Protein AF-A0A4R3Q0V9-F1 (afdb_monomer_lite)

Sequence (48 aa):
MNLDIAPKPARSAPEELVPSRYAVRIGEIDVLVVSDGVLPLPTVMLGH

Radius of gyration: 15.81 Å; chains: 1; bounding box: 50×20×30 Å

Secondary structure (DSSP, 8-state):
--GGGS---PPPPTT-SS-SEEEEEETTEEEEEE-----PPPSS-S--

Structure (mmCIF, N/CA/C/O backbone):
data_AF-A0A4R3Q0V9-F1
#
_entry.id   AF-A0A4R3Q0V9-F1
#
loop_
_atom_site.group_PDB
_atom_site.id
_atom_site.type_symbol
_atom_site.label_atom_id
_atom_site.label_alt_id
_atom_site.label_comp_id
_atom_site.label_asym_id
_atom_site.label_en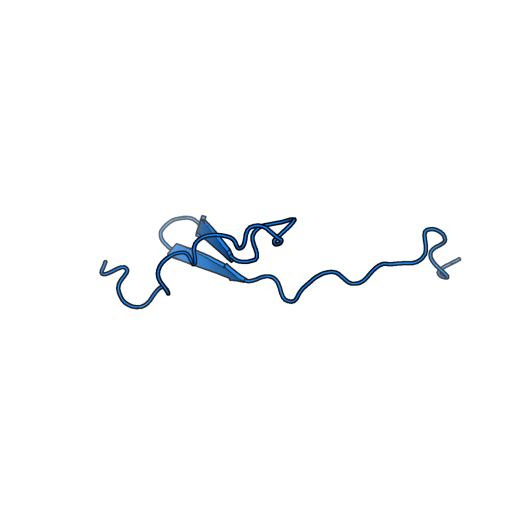tity_id
_atom_site.label_seq_id
_atom_site.pdbx_PDB_ins_code
_atom_site.Cartn_x
_atom_site.Cartn_y
_atom_site.Cartn_z
_atom_site.occupancy
_atom_site.B_iso_or_equiv
_atom_site.auth_seq_id
_atom_site.auth_comp_id
_atom_site.auth_asym_id
_atom_site.auth_atom_id
_atom_site.pdbx_PDB_model_num
ATOM 1 N N . MET A 1 1 ? -20.451 2.430 11.939 1.00 46.06 1 MET A N 1
ATOM 2 C CA . MET A 1 1 ? -19.626 3.310 11.086 1.00 46.06 1 MET A CA 1
ATOM 3 C C . MET A 1 1 ? -19.705 2.703 9.696 1.00 46.06 1 MET A C 1
ATOM 5 O O . MET A 1 1 ? -19.372 1.532 9.567 1.00 46.06 1 MET A O 1
ATOM 9 N N . ASN A 1 2 ? -20.323 3.389 8.733 1.00 43.84 2 ASN A N 1
ATOM 10 C CA . ASN A 1 2 ? -20.634 2.801 7.429 1.00 43.84 2 ASN A CA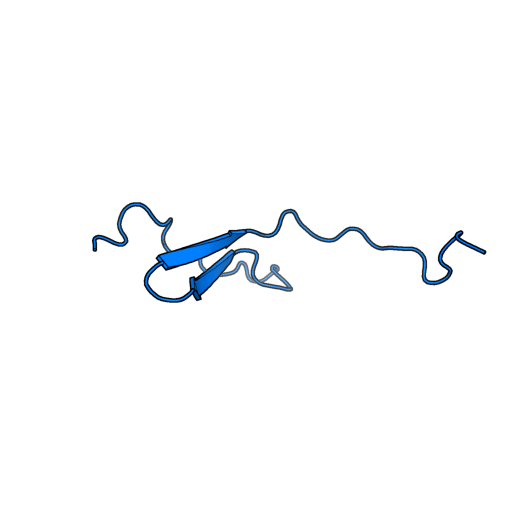 1
ATOM 11 C C . ASN A 1 2 ? -19.343 2.662 6.612 1.00 43.84 2 ASN A C 1
ATOM 13 O O . ASN A 1 2 ? -18.718 3.671 6.293 1.00 43.84 2 ASN A O 1
ATOM 17 N N . LEU A 1 3 ? -18.946 1.429 6.281 1.00 56.88 3 LEU A N 1
ATOM 18 C CA . LEU A 1 3 ? -17.801 1.145 5.402 1.00 56.88 3 LEU A CA 1
ATOM 19 C C . LEU A 1 3 ? -18.042 1.591 3.946 1.00 56.88 3 LEU A C 1
ATOM 21 O O . LEU A 1 3 ? -17.171 1.407 3.108 1.00 56.88 3 LEU A O 1
ATOM 25 N N . ASP A 1 4 ? -19.189 2.204 3.646 1.00 57.69 4 ASP A N 1
ATOM 26 C CA . ASP A 1 4 ? -19.595 2.625 2.301 1.00 57.69 4 ASP A CA 1
ATOM 27 C C . ASP A 1 4 ? -18.683 3.691 1.666 1.00 57.69 4 ASP A C 1
ATOM 29 O O . ASP A 1 4 ? -18.677 3.833 0.446 1.00 57.69 4 ASP A O 1
ATOM 33 N N . ILE A 1 5 ? -17.908 4.438 2.465 1.00 59.91 5 ILE A N 1
ATOM 34 C CA . ILE A 1 5 ? -16.907 5.395 1.953 1.00 59.91 5 ILE A CA 1
ATOM 35 C C . ILE A 1 5 ? -15.611 4.679 1.557 1.00 59.91 5 ILE A C 1
ATOM 37 O O . ILE A 1 5 ? -14.926 5.109 0.626 1.00 59.91 5 ILE A O 1
ATOM 41 N N . ALA A 1 6 ? -15.257 3.594 2.252 1.00 55.94 6 ALA A N 1
ATOM 42 C CA . ALA A 1 6 ? -14.065 2.837 1.918 1.00 55.94 6 ALA A CA 1
ATOM 43 C C . ALA A 1 6 ? -14.360 2.035 0.641 1.00 55.94 6 ALA A C 1
ATOM 45 O O . ALA A 1 6 ? -15.318 1.256 0.620 1.00 55.94 6 ALA A O 1
ATOM 46 N N . PRO A 1 7 ? -13.579 2.203 -0.443 1.00 62.41 7 PRO A N 1
ATOM 47 C CA . PRO A 1 7 ? -13.772 1.396 -1.636 1.00 62.41 7 PRO A CA 1
ATOM 48 C C . PRO A 1 7 ? -13.727 -0.076 -1.224 1.00 62.41 7 PRO A C 1
ATOM 50 O O . PRO A 1 7 ? -12.798 -0.493 -0.527 1.00 62.41 7 PRO A O 1
ATOM 53 N N . LYS A 1 8 ? -14.751 -0.849 -1.623 1.00 63.25 8 LYS A N 1
ATOM 54 C CA . LYS A 1 8 ? -14.788 -2.303 -1.396 1.00 63.25 8 LYS A CA 1
ATOM 55 C C . LYS A 1 8 ? -13.412 -2.865 -1.748 1.00 63.25 8 LYS A C 1
ATOM 57 O O . LYS A 1 8 ? -12.908 -2.474 -2.806 1.00 63.25 8 LYS A O 1
ATOM 62 N N . PRO A 1 9 ? -12.807 -3.729 -0.907 1.00 62.06 9 PRO A N 1
ATOM 63 C CA . PRO A 1 9 ? -11.487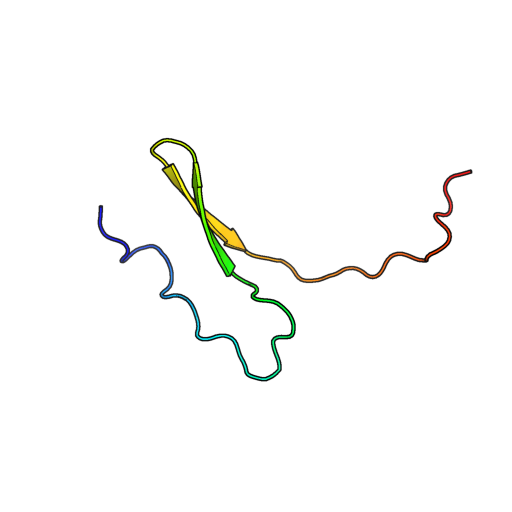 -4.271 -1.191 1.00 62.06 9 PRO A CA 1
ATOM 64 C C . PRO A 1 9 ? -11.530 -4.849 -2.600 1.00 62.06 9 PRO A C 1
ATOM 66 O O . PRO A 1 9 ? -12.272 -5.797 -2.873 1.00 62.06 9 PRO A O 1
ATOM 69 N N . ALA A 1 10 ? -10.834 -4.177 -3.520 1.00 64.88 10 ALA A N 1
ATOM 70 C CA . ALA A 1 10 ? -10.752 -4.628 -4.892 1.00 64.88 10 ALA A CA 1
ATOM 71 C C . ALA A 1 10 ? -10.123 -6.013 -4.809 1.00 64.88 10 ALA A C 1
ATOM 73 O O . ALA A 1 10 ? -9.083 -6.181 -4.171 1.00 64.88 10 ALA A O 1
ATOM 74 N N . ARG A 1 11 ? -10.816 -7.016 -5.349 1.00 67.75 11 ARG A N 1
ATOM 75 C CA . ARG A 1 11 ? -10.287 -8.374 -5.386 1.00 67.75 11 ARG A CA 1
ATOM 76 C C . ARG A 1 11 ? -8.931 -8.283 -6.082 1.00 67.75 11 ARG A C 1
ATOM 78 O O . ARG A 1 11 ? -8.884 -7.734 -7.182 1.00 67.75 11 ARG A O 1
ATOM 85 N N . SER A 1 12 ? -7.873 -8.747 -5.415 1.00 68.56 12 SER A N 1
ATOM 86 C CA . SER A 1 12 ? -6.525 -8.621 -5.957 1.00 68.56 12 SER A CA 1
ATOM 87 C C . SER A 1 12 ? -6.481 -9.239 -7.347 1.00 68.56 12 SER A C 1
ATOM 89 O O . SER A 1 12 ? -7.008 -10.342 -7.542 1.00 68.56 12 SER A O 1
ATOM 91 N N . ALA A 1 13 ? -5.947 -8.505 -8.322 1.00 74.56 13 ALA A N 1
ATOM 92 C CA . ALA A 1 13 ? -5.838 -9.038 -9.674 1.00 74.56 13 ALA A CA 1
ATOM 93 C C . ALA A 1 13 ? -4.912 -10.269 -9.644 1.00 74.56 13 ALA A C 1
ATOM 95 O O . ALA A 1 13 ? -3.977 -10.295 -8.848 1.00 74.56 13 ALA A O 1
ATOM 96 N N . PRO A 1 14 ? -5.125 -11.297 -10.478 1.00 71.25 14 PRO A N 1
ATOM 97 C CA . PRO A 1 14 ? -4.249 -12.473 -10.496 1.00 71.25 14 PRO A CA 1
ATOM 98 C C . PRO A 1 14 ? -2.765 -12.137 -10.733 1.00 71.25 14 PRO A C 1
ATOM 100 O O . PRO A 1 14 ? -1.892 -12.850 -10.250 1.00 71.25 14 PRO A O 1
ATOM 103 N N . GLU A 1 15 ? -2.486 -11.039 -11.442 1.00 73.00 15 GLU A N 1
ATOM 104 C CA . GLU A 1 15 ? -1.140 -10.494 -11.670 1.00 73.00 15 GLU A CA 1
ATOM 105 C C . GLU A 1 15 ? -0.645 -9.521 -10.577 1.00 73.00 15 GLU A C 1
ATOM 107 O O . GLU A 1 15 ? 0.499 -9.066 -10.618 1.00 73.00 15 GLU A O 1
ATOM 112 N N . GLU A 1 16 ? -1.469 -9.200 -9.579 1.00 71.56 16 GLU A N 1
ATOM 113 C CA . GLU A 1 16 ? -1.097 -8.345 -8.451 1.00 71.56 16 GLU A CA 1
ATOM 114 C C . GLU A 1 16 ? -0.230 -9.137 -7.466 1.00 71.56 16 GLU A C 1
ATOM 116 O O . GLU A 1 16 ? -0.714 -9.787 -6.542 1.00 71.56 16 GLU A O 1
ATOM 121 N N . LEU A 1 17 ? 1.085 -9.075 -7.683 1.00 66.75 17 LEU A N 1
ATOM 122 C CA . LEU A 1 17 ? 2.086 -9.780 -6.875 1.00 66.75 17 LEU A CA 1
ATOM 123 C C . LEU A 1 17 ? 2.029 -9.411 -5.381 1.00 66.75 17 LEU A C 1
ATOM 125 O O . LEU A 1 17 ? 2.437 -10.210 -4.539 1.00 66.75 17 LEU A O 1
ATOM 129 N N . VAL A 1 18 ? 1.539 -8.209 -5.054 1.00 69.38 18 VAL A N 1
ATOM 130 C CA . VAL A 1 18 ? 1.365 -7.697 -3.688 1.00 69.38 18 VAL A CA 1
ATOM 131 C C . VAL A 1 18 ? 0.111 -6.815 -3.646 1.00 69.38 18 VAL A C 1
ATOM 133 O O . VAL A 1 18 ? 0.003 -5.924 -4.489 1.00 69.38 18 VAL A O 1
ATOM 136 N N . PRO A 1 19 ? -0.810 -6.995 -2.676 1.00 75.62 19 PRO A N 1
ATOM 137 C CA . PRO A 1 19 ? -2.002 -6.161 -2.570 1.00 75.62 19 PRO A CA 1
ATOM 138 C C . PRO A 1 19 ? -1.659 -4.670 -2.487 1.00 75.62 19 PRO A C 1
ATOM 140 O O . PRO A 1 19 ? -0.822 -4.245 -1.694 1.00 75.62 19 PRO A O 1
ATOM 143 N N . SER A 1 20 ? -2.348 -3.863 -3.282 1.00 82.38 20 SER A N 1
ATOM 144 C CA . SER A 1 20 ? -2.201 -2.408 -3.337 1.00 82.38 20 SER A CA 1
ATOM 145 C C . SER A 1 20 ? -2.977 -1.687 -2.237 1.00 82.38 20 SER A C 1
ATOM 147 O O . SER A 1 20 ? -2.768 -0.492 -2.037 1.00 82.38 20 SER A O 1
ATOM 149 N N . ARG A 1 21 ? -3.884 -2.370 -1.522 1.00 85.12 21 ARG A N 1
ATOM 150 C CA . ARG A 1 21 ? -4.742 -1.759 -0.498 1.00 85.12 21 ARG A CA 1
ATOM 151 C C . ARG A 1 21 ? -4.854 -2.612 0.760 1.00 85.12 21 ARG A C 1
ATOM 153 O O . ARG A 1 21 ? -5.241 -3.775 0.678 1.00 85.12 21 ARG A O 1
ATOM 160 N N . TYR A 1 22 ? -4.606 -2.002 1.919 1.00 84.31 22 TYR A N 1
ATOM 161 C CA . TYR A 1 22 ? -4.677 -2.664 3.225 1.00 84.31 22 TYR A CA 1
ATOM 162 C C . TYR A 1 22 ? -5.590 -1.902 4.176 1.00 84.31 22 TYR A C 1
ATOM 164 O O . TYR A 1 22 ? -5.364 -0.725 4.453 1.00 84.31 22 TYR A O 1
ATOM 172 N N . ALA A 1 23 ? -6.601 -2.586 4.703 1.00 87.50 23 ALA A N 1
ATOM 173 C CA . ALA A 1 23 ? -7.400 -2.062 5.801 1.00 87.50 23 ALA A CA 1
ATOM 174 C C . ALA A 1 23 ? -6.656 -2.298 7.123 1.00 87.50 23 ALA A C 1
ATOM 176 O O . ALA A 1 23 ? -6.285 -3.430 7.435 1.00 87.50 23 ALA A O 1
ATOM 177 N N . VAL A 1 24 ? -6.431 -1.230 7.887 1.00 88.19 24 VAL A N 1
ATOM 178 C CA . VAL A 1 24 ? -5.703 -1.249 9.161 1.00 88.19 24 VAL A CA 1
ATOM 179 C C . VAL A 1 24 ? -6.465 -0.415 10.187 1.00 88.19 24 VAL A C 1
ATOM 181 O O . VAL A 1 24 ? -6.997 0.645 9.869 1.00 88.19 24 VAL A O 1
ATOM 184 N N . ARG A 1 25 ? -6.503 -0.877 11.438 1.00 93.19 25 ARG A N 1
ATOM 185 C CA . ARG A 1 25 ? -7.059 -0.122 12.565 1.00 93.19 25 ARG A CA 1
ATOM 186 C C . ARG A 1 25 ? -5.928 0.528 13.361 1.00 93.19 25 ARG A C 1
ATOM 188 O O . ARG A 1 25 ? -5.006 -0.170 13.775 1.00 93.19 25 ARG A O 1
ATOM 195 N N . ILE A 1 26 ? -6.019 1.835 13.613 1.00 94.06 26 ILE A N 1
ATOM 196 C CA . ILE A 1 26 ? -5.096 2.573 14.488 1.00 94.06 26 ILE A CA 1
ATOM 197 C C . ILE A 1 26 ? -5.899 3.200 15.627 1.00 94.06 26 ILE A C 1
ATOM 199 O O . ILE A 1 26 ? -6.591 4.198 15.432 1.00 94.06 26 ILE A O 1
ATOM 203 N N . GLY A 1 27 ? -5.827 2.601 16.820 1.00 95.38 27 GLY A N 1
ATOM 204 C CA . GLY A 1 27 ? -6.703 2.972 17.934 1.00 95.38 27 GLY A CA 1
ATOM 205 C C . GLY A 1 27 ? -8.170 2.858 17.515 1.00 95.38 27 GLY A C 1
ATOM 206 O O . GLY A 1 27 ? -8.607 1.794 17.086 1.00 95.38 27 GLY A O 1
ATOM 207 N N . GLU A 1 28 ? -8.892 3.977 17.553 1.00 95.12 28 GLU A N 1
ATOM 208 C CA . GLU A 1 28 ? -10.301 4.064 17.140 1.00 95.12 28 GLU A CA 1
ATOM 209 C C . GLU A 1 28 ? -10.498 4.497 15.673 1.00 95.12 28 GLU A C 1
ATOM 211 O O . GLU A 1 28 ? -11.625 4.734 15.245 1.00 95.12 28 GLU A O 1
ATOM 216 N N . ILE A 1 29 ? -9.422 4.620 14.886 1.00 91.19 29 ILE A N 1
ATOM 217 C CA . ILE A 1 29 ? -9.468 5.132 13.508 1.00 91.19 29 ILE A CA 1
ATOM 218 C C . ILE A 1 29 ? -9.298 3.993 12.502 1.00 91.19 29 ILE A C 1
ATOM 220 O O . ILE A 1 29 ? -8.284 3.291 12.501 1.00 91.19 29 ILE A O 1
ATOM 224 N N . ASP A 1 30 ? -10.268 3.853 11.600 1.00 90.38 30 ASP A N 1
ATOM 225 C CA . ASP A 1 30 ? -10.162 3.004 10.413 1.00 90.38 30 ASP A CA 1
ATOM 226 C C . ASP A 1 30 ? -9.305 3.676 9.332 1.00 90.38 30 ASP A C 1
ATOM 228 O O . ASP A 1 30 ? -9.617 4.771 8.863 1.00 90.38 30 ASP A O 1
ATOM 232 N N . VAL A 1 31 ? -8.228 3.005 8.919 1.00 90.50 31 VAL A N 1
ATOM 233 C CA . VAL A 1 31 ? -7.268 3.484 7.919 1.00 90.50 31 VAL A CA 1
ATOM 234 C C . VAL A 1 31 ? -7.247 2.540 6.721 1.00 90.50 31 VAL A C 1
ATOM 236 O O . VAL A 1 31 ? -7.222 1.318 6.866 1.00 90.50 31 VAL A O 1
ATOM 239 N N . LEU A 1 32 ? -7.205 3.115 5.520 1.00 89.50 32 LEU A N 1
ATOM 240 C CA . LEU A 1 32 ? -6.918 2.395 4.285 1.00 89.50 32 LEU A CA 1
ATOM 241 C C . LEU A 1 32 ? -5.549 2.834 3.765 1.00 89.50 32 LEU A C 1
ATOM 243 O O . LEU A 1 32 ? -5.381 3.975 3.339 1.00 89.50 32 LEU A O 1
ATOM 247 N N . VAL A 1 33 ? -4.576 1.930 3.789 1.00 87.19 33 VAL A N 1
ATOM 248 C CA . VAL A 1 33 ? -3.265 2.146 3.169 1.00 87.19 33 VAL A CA 1
ATOM 249 C C . VAL A 1 33 ? -3.388 1.833 1.686 1.00 87.19 33 VAL A C 1
ATOM 251 O O . VAL A 1 33 ? -3.899 0.772 1.335 1.00 87.19 33 VAL A O 1
ATOM 254 N N . VAL A 1 34 ? -2.920 2.735 0.825 1.00 86.31 34 VAL A N 1
ATOM 255 C CA . VAL A 1 34 ? -2.894 2.552 -0.631 1.00 86.31 34 VAL A CA 1
ATOM 256 C C . VAL A 1 34 ? -1.446 2.664 -1.098 1.00 86.31 34 VAL A C 1
ATOM 258 O O . VAL A 1 34 ? -0.806 3.682 -0.850 1.00 86.31 34 VAL A O 1
ATOM 261 N N . SER A 1 35 ? -0.931 1.618 -1.741 1.00 84.62 35 SER A N 1
ATOM 262 C CA . SER A 1 35 ? 0.391 1.624 -2.369 1.00 84.62 35 SER A CA 1
ATOM 263 C C . SER A 1 35 ? 0.346 2.412 -3.678 1.00 84.62 35 SER A C 1
ATOM 265 O O . SER A 1 35 ? -0.583 2.263 -4.472 1.00 84.62 35 SER A O 1
ATOM 267 N N . ASP A 1 36 ? 1.368 3.228 -3.907 1.00 83.50 36 ASP A N 1
ATOM 268 C CA . ASP A 1 36 ? 1.644 3.933 -5.160 1.00 83.50 36 ASP A CA 1
ATOM 269 C C . ASP A 1 36 ? 2.556 3.127 -6.109 1.00 83.50 36 ASP A C 1
ATOM 271 O O . ASP A 1 36 ? 2.918 3.605 -7.183 1.00 83.50 36 ASP A O 1
ATOM 275 N N . GLY A 1 37 ? 2.880 1.881 -5.746 1.00 83.25 37 GLY A N 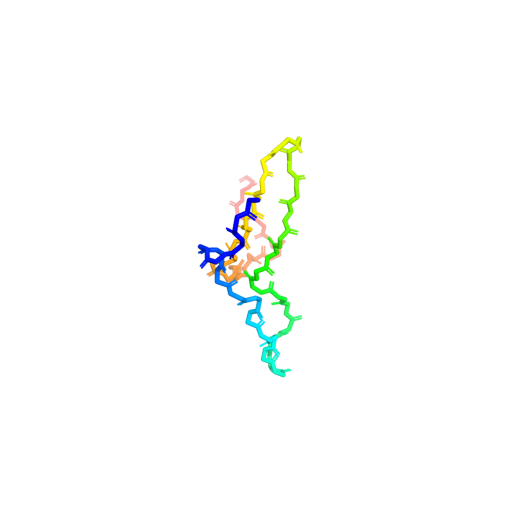1
ATOM 276 C CA . GLY A 1 37 ? 3.758 0.980 -6.487 1.00 83.25 37 GLY A CA 1
ATOM 277 C C . GLY A 1 37 ? 5.064 0.684 -5.748 1.00 83.25 37 GLY A C 1
ATOM 278 O O . GLY A 1 37 ? 5.169 0.834 -4.532 1.00 83.25 37 GLY A O 1
ATOM 279 N N . VAL A 1 38 ? 6.065 0.210 -6.492 1.00 83.12 38 VAL A N 1
ATOM 280 C CA . VAL A 1 38 ? 7.423 -0.033 -5.988 1.00 83.12 38 VAL A CA 1
ATOM 281 C C . VAL A 1 38 ? 8.428 0.690 -6.875 1.00 83.12 38 VAL A C 1
ATOM 283 O O . VAL A 1 38 ? 8.358 0.606 -8.100 1.00 83.12 38 VAL A O 1
ATOM 286 N N . LEU A 1 39 ? 9.384 1.381 -6.256 1.00 84.44 39 LEU A N 1
ATOM 287 C CA . LEU A 1 39 ? 10.539 1.946 -6.945 1.00 84.44 39 LEU A CA 1
ATOM 288 C C . LEU A 1 39 ? 11.750 1.047 -6.665 1.00 84.44 39 LEU A C 1
ATOM 290 O O . LEU A 1 39 ? 12.232 1.036 -5.529 1.00 84.44 39 LEU A O 1
ATOM 294 N N . PRO A 1 40 ? 12.247 0.273 -7.646 1.00 81.94 40 PRO A N 1
ATOM 295 C CA . PRO A 1 40 ? 13.442 -0.531 -7.443 1.00 81.94 40 PRO A CA 1
ATOM 296 C C . PRO A 1 40 ? 14.637 0.388 -7.184 1.00 81.94 40 PRO A C 1
ATOM 298 O O . PRO A 1 40 ? 15.013 1.198 -8.032 1.00 81.94 40 PRO A O 1
ATOM 301 N N . LEU A 1 41 ? 15.234 0.260 -6.001 1.00 84.56 41 LEU A N 1
ATOM 302 C CA . LEU A 1 41 ? 16.485 0.930 -5.674 1.00 84.56 41 LEU A CA 1
ATOM 303 C C . LEU A 1 41 ? 17.666 0.071 -6.144 1.00 84.56 41 LEU A C 1
ATOM 305 O O . LEU A 1 41 ? 17.599 -1.161 -6.054 1.00 84.56 41 LEU A O 1
ATOM 309 N N . PRO A 1 42 ? 18.759 0.682 -6.632 1.00 83.94 42 PRO A N 1
ATOM 310 C CA . PRO A 1 42 ? 19.986 -0.055 -6.890 1.00 83.94 42 PRO A CA 1
ATOM 311 C C . PRO A 1 42 ? 20.487 -0.694 -5.587 1.00 83.94 42 PRO A C 1
ATOM 313 O O . PRO A 1 42 ? 20.472 -0.070 -4.529 1.00 83.94 42 PRO A O 1
ATOM 316 N N . THR A 1 43 ? 20.961 -1.942 -5.661 1.00 80.12 43 THR A N 1
ATOM 317 C CA 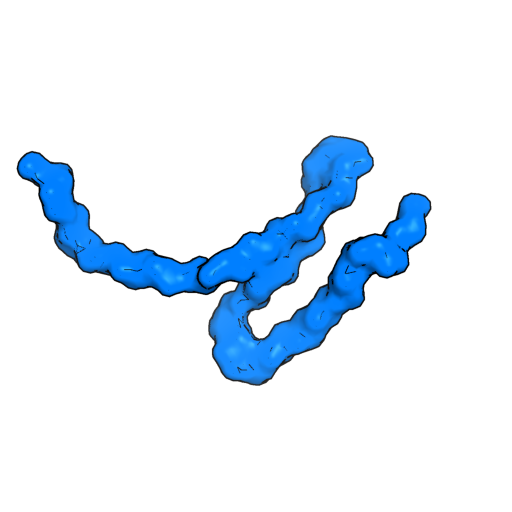. THR A 1 43 ? 21.481 -2.686 -4.495 1.00 80.12 43 THR A CA 1
ATOM 318 C C . THR A 1 43 ? 22.681 -1.986 -3.848 1.00 80.12 43 THR A C 1
ATOM 320 O O . THR A 1 43 ? 22.956 -2.181 -2.668 1.00 80.12 43 THR A O 1
ATOM 323 N N . VAL A 1 44 ? 23.378 -1.145 -4.616 1.00 81.31 44 VAL A N 1
ATOM 324 C CA . VAL A 1 44 ? 24.398 -0.225 -4.120 1.00 81.31 44 VAL A CA 1
ATOM 325 C C . VAL A 1 44 ? 23.750 1.149 -3.973 1.00 81.31 44 VAL A C 1
ATOM 327 O O . VAL A 1 44 ? 23.456 1.813 -4.968 1.00 81.31 44 VAL A O 1
ATOM 330 N N . MET A 1 45 ? 23.513 1.576 -2.736 1.00 72.44 45 MET A N 1
ATOM 331 C CA . MET A 1 45 ? 23.075 2.944 -2.465 1.00 72.44 45 MET A CA 1
ATOM 332 C C . MET A 1 45 ? 24.228 3.896 -2.807 1.00 72.44 45 MET A C 1
ATOM 334 O O . MET A 1 45 ? 25.324 3.745 -2.276 1.00 72.44 45 MET A O 1
ATOM 338 N N . LEU A 1 46 ? 23.993 4.892 -3.669 1.00 66.69 46 LEU A N 1
ATOM 339 C CA . LEU A 1 46 ? 24.998 5.885 -4.099 1.00 66.69 46 LEU A CA 1
ATOM 340 C C . LEU A 1 46 ? 25.361 6.908 -2.992 1.00 66.69 46 LEU A C 1
ATOM 342 O O . LEU A 1 46 ? 25.824 8.00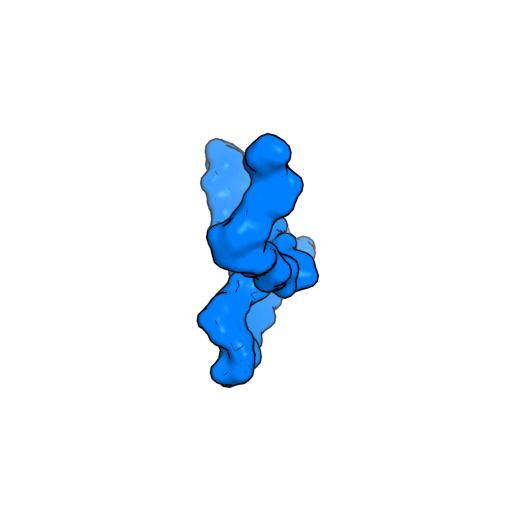5 -3.278 1.00 66.69 46 LEU A O 1
ATOM 346 N N . GLY A 1 47 ? 25.119 6.582 -1.723 1.00 65.94 47 GLY A N 1
ATOM 347 C CA . GLY A 1 47 ? 25.402 7.437 -0.572 1.00 65.94 47 GLY A CA 1
ATOM 348 C C . GLY A 1 47 ? 26.534 6.862 0.269 1.00 65.94 47 GLY A C 1
ATOM 349 O O . GLY A 1 47 ? 26.266 6.270 1.312 1.00 65.94 47 GLY A O 1
ATOM 350 N N . HIS A 1 48 ? 27.768 7.026 -0.206 1.00 52.88 48 HIS A N 1
ATOM 351 C CA . HIS A 1 48 ? 29.001 6.933 0.578 1.00 52.88 48 HIS A CA 1
ATOM 352 C C . HIS A 1 48 ? 29.744 8.262 0.472 1.00 52.88 48 HIS A C 1
ATOM 354 O O . HIS A 1 48 ? 29.790 8.806 -0.655 1.00 52.88 48 HIS A O 1
#

Foldseek 3Di:
DDCVVPPDLDDQDPPNPDRQWDFDDDPPDTDIHGDPDDDDDDPDDPPD

Organism: Rhizobium sullae (NCBI:txid50338)

pLDDT: mean 75.84, std 13.24, range [43.84, 95.38]